Protein AF-A0A160P217-F1 (afdb_monomer_lite)

Radius of gyration: 16.19 Å; chains: 1; bounding box: 46×29×42 Å

pLDDT: mean 85.36, std 15.54, range [38.28, 98.38]

Secondary structure (DSSP, 8-state):
---PPP-HHHHHHHHHHHHHHHHHHHHHHHHHTTSS-TT-HHHHHHHHHHHHHHHHH-TT-HHHHHHHHHHHHHHHTGGGSB-TTS-B--GGGS-GGGS-HHHHHHHHHHHHHHHHHHTT-

Sequence (121 aa):
MPFEVPYGADRAARLGSVLEVVYLIFNEGYAATAGDDLLRPGLCEDALRLARRLAALMPGEGETHGLAALLEIQASRTAARTGPGGEPVLLADQDRRRWNRLLMRRGLAALERAVAAGGAS

InterPro domains:
  IPR046531 Domain of unknown function DUF6596 [PF20239] (14-114)

Structure (mmCIF, N/CA/C/O backbone):
data_AF-A0A160P217-F1
#
_entry.id   AF-A0A160P217-F1
#
loop_
_atom_site.group_PDB
_atom_site.id
_atom_site.type_symbol
_atom_site.label_atom_id
_atom_site.label_alt_id
_atom_site.label_comp_id
_atom_site.label_asym_id
_atom_site.label_entity_id
_atom_site.label_seq_id
_atom_site.pdbx_PDB_ins_code
_atom_site.Cartn_x
_atom_site.Cartn_y
_atom_site.Cartn_z
_atom_site.occupancy
_atom_site.B_iso_or_equiv
_atom_site.auth_seq_id
_atom_site.auth_comp_id
_atom_site.auth_asym_id
_atom_site.auth_atom_id
_atom_site.pdbx_PDB_model_num
ATOM 1 N N . MET A 1 1 ? 26.934 17.980 -3.663 1.00 48.03 1 MET A N 1
ATOM 2 C CA . MET A 1 1 ? 27.181 16.775 -4.485 1.00 48.03 1 MET A CA 1
ATOM 3 C C 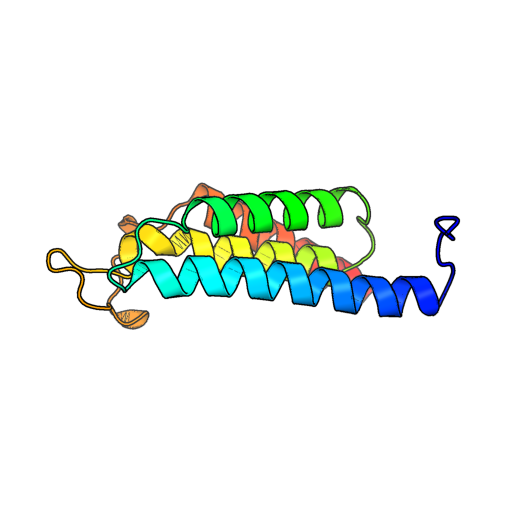. MET A 1 1 ? 26.240 16.816 -5.678 1.00 48.03 1 MET A C 1
ATOM 5 O O . MET A 1 1 ? 25.082 17.157 -5.453 1.00 48.03 1 MET A O 1
ATOM 9 N N . PRO A 1 2 ? 26.693 16.549 -6.913 1.00 61.94 2 PRO A N 1
ATOM 10 C CA . PRO A 1 2 ? 25.794 16.483 -8.061 1.00 61.94 2 PRO A CA 1
ATOM 11 C C . PRO A 1 2 ? 24.887 15.249 -7.955 1.00 61.94 2 PRO A C 1
ATOM 13 O O . PRO A 1 2 ? 25.325 14.180 -7.536 1.00 61.94 2 PRO A O 1
ATOM 16 N N . PHE A 1 3 ? 23.607 15.419 -8.288 1.00 53.69 3 PHE A N 1
ATOM 17 C CA . PHE A 1 3 ? 22.642 14.326 -8.366 1.00 53.69 3 PHE A CA 1
ATOM 18 C C . PHE A 1 3 ? 22.911 13.535 -9.648 1.00 53.69 3 PHE A C 1
ATOM 20 O O . PHE A 1 3 ? 22.632 14.017 -10.744 1.00 53.69 3 PHE A O 1
ATOM 27 N N . GLU A 1 4 ? 23.488 12.343 -9.518 1.00 61.78 4 GLU A N 1
ATOM 28 C CA . GLU A 1 4 ? 23.736 11.459 -10.654 1.00 61.78 4 GLU A CA 1
ATOM 29 C C . GLU A 1 4 ? 22.541 10.525 -10.867 1.00 61.78 4 GLU A C 1
ATOM 31 O O . GLU A 1 4 ? 22.149 9.759 -9.973 1.00 61.78 4 GLU A O 1
ATOM 36 N N . VAL A 1 5 ? 21.942 10.623 -12.058 1.00 62.50 5 VAL A N 1
ATOM 37 C CA . VAL A 1 5 ? 20.799 9.804 -12.465 1.00 62.50 5 VAL A CA 1
ATOM 38 C C . VAL A 1 5 ? 21.292 8.369 -12.687 1.00 62.50 5 VAL A C 1
ATOM 40 O O . VAL A 1 5 ? 22.136 8.153 -13.552 1.00 62.50 5 VAL A O 1
ATOM 43 N N . PRO A 1 6 ? 20.796 7.387 -11.920 1.00 60.22 6 PRO A N 1
ATOM 44 C CA . PRO A 1 6 ? 21.228 6.001 -12.045 1.00 60.22 6 PRO A CA 1
ATOM 45 C C . PRO A 1 6 ? 20.665 5.364 -13.322 1.00 60.22 6 PRO A C 1
ATOM 47 O O . PRO A 1 6 ? 19.494 5.564 -13.656 1.00 60.22 6 PRO A O 1
ATOM 50 N N . TYR A 1 7 ? 21.476 4.550 -13.997 1.00 56.53 7 TYR A N 1
ATOM 51 C CA . TYR A 1 7 ? 21.090 3.771 -15.180 1.00 56.53 7 TYR A CA 1
ATOM 52 C C . TYR A 1 7 ? 21.163 2.263 -14.884 1.00 56.53 7 TYR A C 1
ATOM 54 O O . TYR A 1 7 ? 21.860 1.836 -13.968 1.00 56.53 7 TYR A O 1
ATOM 62 N N . GLY A 1 8 ? 20.450 1.441 -15.662 1.00 63.47 8 GLY A N 1
ATOM 63 C CA . GLY A 1 8 ? 20.576 -0.025 -15.614 1.00 63.47 8 GLY A CA 1
ATOM 64 C C . GLY A 1 8 ? 20.346 -0.645 -14.226 1.00 63.47 8 GLY A C 1
ATOM 65 O O . GLY A 1 8 ? 19.357 -0.338 -13.560 1.00 63.47 8 GLY A O 1
ATOM 66 N N . ALA A 1 9 ? 21.256 -1.521 -13.789 1.00 61.31 9 ALA A N 1
ATOM 67 C CA . ALA A 1 9 ? 21.160 -2.246 -12.516 1.00 61.31 9 ALA A CA 1
ATOM 68 C C . ALA A 1 9 ? 21.144 -1.320 -11.284 1.00 61.31 9 ALA A C 1
ATOM 70 O O . ALA A 1 9 ? 20.424 -1.591 -10.324 1.00 61.31 9 ALA A O 1
ATOM 71 N N . ASP A 1 10 ? 21.839 -0.180 -11.339 1.00 62.28 10 ASP A N 1
ATOM 72 C CA . ASP A 1 10 ? 21.849 0.799 -10.245 1.00 62.28 10 ASP A CA 1
ATOM 73 C C . ASP A 1 10 ? 20.492 1.494 -10.088 1.00 62.28 10 ASP A C 1
ATOM 75 O O . ASP A 1 10 ? 20.102 1.878 -8.984 1.00 62.28 10 ASP A O 1
ATOM 79 N N . ARG A 1 11 ? 19.735 1.634 -11.187 1.00 66.06 11 ARG A N 1
ATOM 80 C CA . ARG A 1 11 ? 18.357 2.145 -11.160 1.00 66.06 11 ARG A CA 1
ATOM 81 C C . ARG A 1 11 ? 17.415 1.140 -10.503 1.00 66.06 11 ARG A C 1
ATOM 83 O O . ARG A 1 11 ? 16.589 1.559 -9.698 1.00 66.06 11 ARG A O 1
ATOM 90 N N . ALA A 1 12 ? 17.553 -0.150 -10.811 1.00 68.81 12 ALA A N 1
ATOM 91 C CA . ALA A 1 12 ? 16.750 -1.211 -10.199 1.00 68.81 12 ALA A CA 1
ATOM 92 C C . ALA A 1 12 ? 17.048 -1.350 -8.695 1.00 68.81 12 ALA A C 1
ATOM 94 O O . ALA A 1 12 ? 16.128 -1.338 -7.880 1.00 68.81 12 ALA A O 1
ATOM 95 N N . ALA A 1 13 ? 18.328 -1.359 -8.307 1.00 71.94 13 ALA A N 1
ATOM 96 C CA . ALA A 1 13 ? 18.732 -1.407 -6.902 1.00 71.94 13 ALA A CA 1
ATOM 97 C C . ALA A 1 13 ? 18.220 -0.189 -6.109 1.00 71.94 13 ALA A C 1
ATOM 99 O O . ALA A 1 13 ? 17.674 -0.336 -5.016 1.00 71.94 13 ALA A O 1
ATOM 100 N N . ARG A 1 14 ? 18.322 1.021 -6.679 1.00 83.31 14 ARG A N 1
ATOM 101 C CA . ARG A 1 14 ? 17.784 2.238 -6.048 1.00 83.31 14 ARG A CA 1
ATOM 102 C C . ARG A 1 14 ? 16.259 2.244 -5.987 1.00 83.31 14 ARG A C 1
ATOM 104 O O . ARG A 1 14 ? 15.714 2.769 -5.020 1.00 83.31 14 ARG A O 1
ATOM 111 N N . LEU A 1 15 ? 15.570 1.676 -6.981 1.00 87.31 15 LEU A N 1
ATOM 112 C CA . LEU A 1 15 ? 14.115 1.535 -6.944 1.00 87.31 15 LEU A CA 1
ATOM 113 C C . LEU A 1 15 ? 13.691 0.676 -5.750 1.00 87.31 15 LEU A C 1
ATOM 115 O O . LEU A 1 15 ? 12.838 1.117 -4.986 1.00 87.31 15 LEU A O 1
ATOM 119 N N . GLY A 1 16 ? 14.336 -0.475 -5.541 1.00 88.00 16 GLY A N 1
ATOM 120 C CA . GLY A 1 16 ? 14.078 -1.341 -4.388 1.00 88.00 16 GLY A CA 1
ATOM 121 C C . GLY A 1 16 ? 14.168 -0.586 -3.059 1.00 88.00 16 GLY A C 1
ATOM 122 O O . GLY A 1 16 ? 13.212 -0.584 -2.284 1.00 88.00 16 GLY A O 1
ATOM 123 N N . SER A 1 17 ? 15.257 0.160 -2.836 1.00 90.88 17 SER A N 1
ATOM 124 C CA . SER A 1 17 ? 15.419 0.976 -1.622 1.00 90.88 17 SER A CA 1
ATOM 125 C C . SER A 1 17 ? 14.356 2.072 -1.479 1.00 90.88 17 SER A C 1
ATOM 127 O O . SER A 1 17 ? 13.888 2.346 -0.377 1.00 90.88 17 SER A O 1
ATOM 129 N N . VAL A 1 18 ? 13.943 2.714 -2.577 1.00 93.44 18 VAL A N 1
ATOM 130 C CA . VAL A 1 18 ? 12.874 3.729 -2.548 1.00 93.44 18 VAL A CA 1
ATOM 131 C C . VAL A 1 18 ? 11.537 3.095 -2.163 1.00 93.44 18 VAL A C 1
ATOM 133 O O . VAL A 1 18 ? 10.820 3.644 -1.326 1.00 93.44 18 VAL A O 1
ATOM 136 N N . LEU A 1 19 ? 11.199 1.946 -2.754 1.00 94.56 19 LEU A N 1
ATOM 137 C CA . LEU A 1 19 ? 9.968 1.215 -2.452 1.00 94.56 19 LEU A CA 1
ATOM 138 C C . LEU A 1 19 ? 9.941 0.748 -0.992 1.00 94.56 19 LEU A C 1
ATOM 140 O O . LEU A 1 19 ? 8.911 0.881 -0.330 1.00 94.56 19 LEU A O 1
ATOM 144 N N . GLU A 1 20 ? 11.077 0.287 -0.470 1.00 94.62 20 GLU A N 1
ATOM 145 C CA . GLU A 1 20 ? 11.241 -0.078 0.937 1.00 94.62 20 GLU A CA 1
ATOM 146 C C . GLU A 1 20 ? 10.996 1.116 1.869 1.00 94.62 20 GLU A C 1
ATOM 148 O O . GLU A 1 20 ? 10.191 1.020 2.796 1.00 94.62 20 GLU A O 1
ATOM 153 N N . VAL A 1 21 ? 11.604 2.274 1.598 1.00 95.31 21 VAL A N 1
ATOM 154 C CA . VAL A 1 21 ? 11.387 3.487 2.405 1.00 95.31 21 VAL A CA 1
ATOM 155 C C . VAL A 1 21 ? 9.916 3.914 2.383 1.00 95.31 21 VAL A C 1
ATOM 157 O O . VAL A 1 21 ? 9.353 4.231 3.430 1.00 95.31 21 VAL A O 1
ATOM 160 N N . VAL A 1 22 ? 9.261 3.885 1.218 1.00 95.38 22 VAL A N 1
ATOM 161 C CA . VAL A 1 22 ? 7.828 4.210 1.103 1.00 95.38 22 VAL A CA 1
ATOM 162 C C . VAL A 1 22 ? 6.975 3.232 1.919 1.00 95.38 22 VAL A C 1
ATOM 164 O O . VAL A 1 22 ? 6.047 3.656 2.611 1.00 95.38 22 VAL A O 1
ATOM 167 N N . TYR A 1 23 ? 7.297 1.939 1.878 1.00 95.19 23 TYR A N 1
ATOM 168 C CA . TYR A 1 23 ? 6.623 0.920 2.677 1.00 95.19 23 TYR A CA 1
ATOM 169 C C . TYR A 1 23 ? 6.795 1.151 4.185 1.00 95.19 23 TYR A C 1
ATOM 171 O O . TYR A 1 23 ? 5.816 1.087 4.928 1.00 95.19 23 TYR A O 1
ATOM 179 N N . LEU A 1 24 ? 8.007 1.478 4.640 1.00 94.25 24 LEU A N 1
AT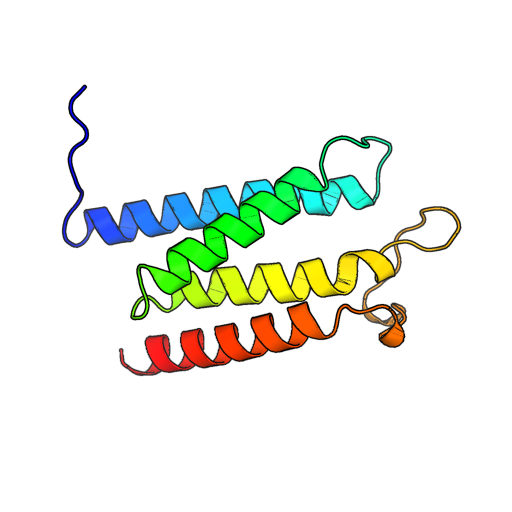OM 180 C CA . LEU A 1 24 ? 8.285 1.759 6.049 1.00 94.25 24 LEU A CA 1
ATOM 181 C C . LEU A 1 24 ? 7.528 2.997 6.547 1.00 94.25 24 LEU A C 1
ATOM 183 O O . LEU A 1 24 ? 6.902 2.936 7.603 1.00 94.25 24 LEU A O 1
ATOM 187 N N . ILE A 1 25 ? 7.507 4.086 5.767 1.00 92.19 25 ILE A N 1
ATOM 188 C CA . ILE A 1 25 ? 6.730 5.297 6.092 1.00 92.19 25 ILE A CA 1
ATOM 189 C C . ILE A 1 25 ? 5.243 4.960 6.240 1.00 92.19 25 ILE A C 1
ATOM 191 O O . ILE A 1 25 ? 4.594 5.410 7.189 1.00 92.19 25 ILE A O 1
ATOM 195 N N . PHE A 1 26 ? 4.702 4.153 5.322 1.00 93.44 26 PHE A N 1
ATOM 196 C CA . PHE A 1 26 ? 3.316 3.711 5.415 1.00 93.44 26 PHE A CA 1
ATOM 197 C C . PHE A 1 26 ? 3.077 2.897 6.684 1.00 93.44 26 PHE A C 1
ATOM 199 O O . PHE A 1 26 ? 2.162 3.212 7.437 1.00 93.44 26 PHE A O 1
ATOM 206 N N . ASN A 1 27 ? 3.888 1.866 6.929 1.00 89.62 27 ASN A N 1
ATOM 207 C CA . ASN A 1 27 ? 3.718 0.969 8.068 1.00 89.62 27 ASN A CA 1
ATOM 208 C C . ASN A 1 27 ? 3.800 1.694 9.403 1.00 89.62 27 ASN A C 1
ATOM 210 O O . ASN A 1 27 ? 3.025 1.388 10.300 1.00 89.62 27 ASN A O 1
ATOM 214 N N . GLU A 1 28 ? 4.694 2.668 9.518 1.00 88.75 28 GLU A N 1
ATOM 215 C CA . GLU A 1 28 ? 4.833 3.485 10.714 1.00 88.75 28 GLU A CA 1
ATOM 216 C C . GLU A 1 28 ? 3.551 4.286 10.990 1.00 88.75 28 GLU A C 1
ATOM 218 O O . GLU A 1 28 ? 3.014 4.266 12.100 1.00 88.75 28 GLU A O 1
ATOM 223 N N . GLY A 1 29 ? 2.988 4.935 9.965 1.00 85.56 29 GLY A N 1
ATOM 224 C CA . GLY A 1 29 ? 1.699 5.614 10.110 1.00 85.56 29 GLY A CA 1
ATOM 225 C C . GLY A 1 29 ? 0.533 4.651 10.333 1.00 85.56 29 GLY A C 1
ATOM 226 O O . GLY A 1 29 ? -0.389 4.941 11.092 1.00 85.56 29 GLY A O 1
ATOM 227 N N . TYR A 1 30 ? 0.584 3.478 9.708 1.00 81.56 30 TYR A N 1
ATOM 228 C CA . TYR A 1 30 ? -0.465 2.473 9.774 1.00 81.56 30 TYR A CA 1
ATOM 229 C C . TYR A 1 30 ? -0.460 1.739 11.121 1.00 81.56 30 TYR A C 1
ATOM 231 O O . TYR A 1 30 ? -1.525 1.375 11.615 1.00 81.56 30 TYR A O 1
ATOM 239 N N . ALA A 1 31 ? 0.691 1.538 11.760 1.00 78.25 31 ALA A N 1
ATOM 240 C CA . ALA A 1 31 ? 0.800 0.979 13.107 1.00 78.25 31 ALA A CA 1
ATOM 241 C C . ALA A 1 31 ? 0.304 1.971 14.171 1.00 78.25 31 ALA A C 1
ATOM 243 O O . ALA A 1 31 ? -0.430 1.574 15.075 1.00 78.25 31 ALA A O 1
ATOM 244 N N . ALA A 1 32 ? 0.607 3.264 14.004 1.00 67.31 32 ALA A N 1
ATOM 245 C CA . ALA A 1 32 ? 0.188 4.324 14.922 1.00 67.31 32 ALA A CA 1
ATOM 246 C C . ALA A 1 32 ? -1.340 4.503 15.023 1.00 67.31 32 ALA A C 1
ATOM 248 O O . ALA A 1 32 ? -1.828 5.014 16.023 1.00 67.31 32 ALA A O 1
ATOM 249 N N . THR A 1 33 ? -2.125 4.004 14.057 1.00 60.38 33 THR A N 1
ATOM 250 C CA . THR A 1 33 ? -3.604 4.001 14.147 1.00 60.38 33 THR A CA 1
ATOM 251 C C . THR A 1 33 ? -4.191 3.132 15.276 1.00 60.38 33 THR A C 1
ATOM 253 O O . THR A 1 33 ? -5.409 3.104 15.432 1.00 60.38 33 THR A O 1
ATOM 256 N N . ALA A 1 34 ? -3.357 2.443 16.066 1.00 56.50 34 ALA A N 1
ATOM 257 C CA . ALA A 1 34 ? -3.752 1.641 17.229 1.00 56.50 34 ALA A CA 1
ATOM 258 C C . ALA A 1 34 ? -3.160 2.132 18.575 1.00 56.50 34 ALA A C 1
ATOM 260 O O . ALA A 1 34 ? -3.285 1.422 19.570 1.00 56.50 34 ALA A O 1
ATOM 261 N N . GLY A 1 35 ? -2.497 3.298 18.620 1.00 54.09 35 GLY A N 1
ATOM 262 C CA . GLY A 1 35 ? -1.849 3.839 19.827 1.00 54.09 35 GLY A CA 1
ATOM 263 C C . GLY A 1 35 ? -2.046 5.350 20.014 1.00 54.09 35 GLY A C 1
ATOM 264 O O . GLY A 1 35 ? -2.586 6.020 19.140 1.00 54.09 35 GLY A O 1
ATOM 265 N N . ASP A 1 36 ? -1.586 5.873 21.156 1.00 48.84 36 ASP A N 1
ATOM 266 C CA . ASP A 1 36 ? -1.800 7.244 21.677 1.00 48.84 36 ASP A CA 1
ATOM 267 C C . ASP A 1 36 ? -1.167 8.394 20.855 1.00 48.84 36 ASP A C 1
ATOM 269 O O . ASP A 1 36 ? -1.112 9.537 21.309 1.00 48.84 36 ASP A O 1
ATOM 273 N N . ASP A 1 37 ? -0.682 8.132 19.638 1.00 52.38 37 ASP A N 1
ATOM 274 C CA . ASP A 1 37 ? 0.094 9.096 18.857 1.00 52.38 37 ASP A CA 1
ATOM 275 C C . ASP A 1 37 ? -0.695 9.581 17.624 1.00 52.38 37 ASP A C 1
ATOM 277 O O . ASP A 1 37 ? -0.688 8.975 16.549 1.00 52.38 37 ASP A O 1
ATOM 281 N N . LEU A 1 38 ? -1.397 10.711 17.788 1.00 48.31 38 LEU A N 1
ATOM 282 C CA . LEU A 1 38 ? -2.253 11.363 16.779 1.00 48.31 38 LEU A CA 1
ATOM 283 C C . LEU A 1 38 ? -1.515 11.827 15.501 1.00 48.31 38 LEU A C 1
ATOM 285 O O . LEU A 1 38 ? -2.151 12.300 14.558 1.00 48.31 38 LEU A O 1
ATOM 289 N N . LEU A 1 39 ? -0.185 11.724 15.441 1.00 47.25 39 LEU A N 1
ATOM 290 C CA . LEU A 1 39 ? 0.638 12.427 14.452 1.00 47.25 39 LEU A CA 1
ATOM 291 C C . LEU A 1 39 ? 0.705 11.815 13.044 1.00 47.25 39 LEU A C 1
ATOM 293 O O . LEU A 1 39 ? 1.269 12.448 12.154 1.00 47.25 39 LEU A O 1
ATOM 297 N N . ARG A 1 40 ? 0.191 10.607 12.782 1.00 63.72 40 ARG A N 1
ATOM 298 C CA . ARG A 1 40 ? 0.652 9.849 11.595 1.00 63.72 40 ARG A CA 1
ATOM 299 C C . ARG A 1 40 ? -0.340 9.427 10.494 1.00 63.72 40 ARG A C 1
ATOM 301 O O . ARG A 1 40 ? 0.130 8.778 9.555 1.00 63.72 40 ARG A O 1
ATOM 308 N N . PRO A 1 41 ? -1.633 9.827 10.459 1.00 68.25 41 PRO A N 1
ATOM 309 C CA . PRO A 1 41 ? -2.467 9.613 9.267 1.00 68.25 41 PRO A CA 1
ATOM 310 C C . PRO A 1 41 ? -1.854 10.216 7.991 1.00 68.25 41 PRO A C 1
ATOM 312 O O . PRO A 1 41 ? -1.895 9.593 6.930 1.00 68.25 41 PRO A O 1
ATOM 315 N N . GLY A 1 42 ? -1.201 11.380 8.115 1.00 79.00 42 GLY A N 1
ATOM 316 C CA . GLY A 1 42 ? -0.525 12.052 7.000 1.00 79.00 42 GLY A CA 1
ATOM 317 C C . GLY A 1 42 ? 0.586 11.213 6.357 1.00 79.00 42 GLY A C 1
ATOM 318 O O . GLY A 1 42 ? 0.727 11.230 5.139 1.00 79.00 42 GLY A O 1
ATOM 319 N N . LEU A 1 43 ? 1.306 10.393 7.136 1.00 85.50 43 LEU A N 1
ATOM 320 C CA . LEU A 1 43 ? 2.353 9.511 6.601 1.00 85.50 43 LEU A CA 1
ATOM 321 C C . LEU A 1 43 ? 1.776 8.410 5.706 1.00 85.50 43 LEU A C 1
ATOM 323 O O . LEU A 1 43 ? 2.337 8.117 4.651 1.00 85.50 43 LEU A O 1
ATOM 327 N N . CYS A 1 44 ? 0.634 7.828 6.089 1.00 89.56 44 CYS A N 1
ATOM 328 C CA . CYS A 1 44 ? -0.056 6.848 5.248 1.00 89.56 44 CYS A CA 1
ATOM 329 C C . CYS A 1 44 ? -0.494 7.472 3.920 1.00 89.56 44 CYS A C 1
ATOM 331 O O . CYS A 1 44 ? -0.322 6.871 2.857 1.00 89.56 44 CYS A O 1
ATOM 333 N N . GLU A 1 45 ? -1.063 8.678 3.976 1.00 90.38 45 GLU A N 1
ATOM 334 C CA . GLU A 1 45 ? -1.519 9.404 2.791 1.00 90.38 45 GLU A CA 1
ATOM 335 C C . GLU A 1 45 ? -0.358 9.784 1.868 1.00 90.38 45 GLU A C 1
ATOM 337 O O . GLU A 1 45 ? -0.458 9.618 0.648 1.00 90.38 45 GLU A O 1
ATOM 342 N N . ASP A 1 46 ? 0.762 10.235 2.431 1.00 92.50 46 ASP A N 1
ATOM 343 C CA . ASP A 1 46 ? 1.958 10.586 1.671 1.00 92.50 46 ASP A CA 1
ATOM 344 C C . ASP A 1 46 ? 2.618 9.368 1.035 1.00 92.50 46 ASP A C 1
ATOM 346 O O . ASP A 1 46 ? 2.928 9.403 -0.158 1.00 92.50 46 ASP A O 1
ATOM 350 N N . ALA A 1 47 ? 2.743 8.258 1.763 1.00 95.25 47 ALA A N 1
ATOM 351 C CA . ALA A 1 47 ? 3.260 7.016 1.202 1.00 95.25 47 ALA A CA 1
ATOM 352 C C . ALA A 1 47 ? 2.367 6.485 0.066 1.00 95.25 47 ALA A C 1
ATOM 354 O O . ALA A 1 47 ? 2.871 6.116 -0.996 1.00 95.25 47 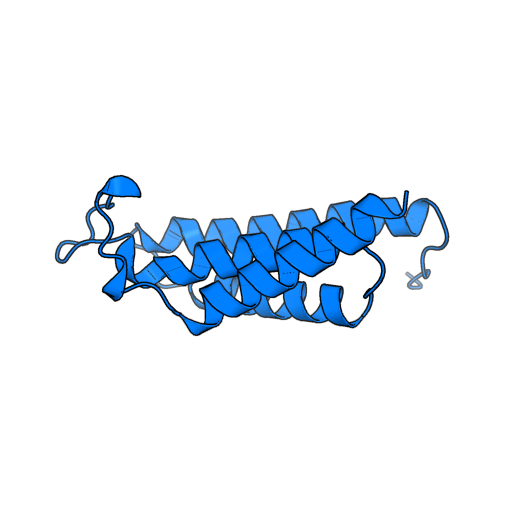ALA A O 1
ATOM 355 N N . LEU A 1 48 ? 1.037 6.535 0.221 1.00 95.50 48 LEU A N 1
ATOM 356 C CA . LEU A 1 48 ? 0.092 6.198 -0.852 1.00 95.50 48 LEU A CA 1
ATOM 357 C C . LEU A 1 48 ? 0.267 7.103 -2.075 1.00 95.50 48 LEU A C 1
ATOM 359 O O . LEU A 1 48 ? 0.243 6.637 -3.218 1.00 95.50 48 LEU A O 1
ATOM 363 N N . ARG A 1 49 ? 0.436 8.409 -1.854 1.00 95.94 49 ARG A N 1
ATOM 364 C CA . ARG A 1 49 ? 0.656 9.392 -2.921 1.00 95.94 49 ARG A CA 1
ATOM 365 C C . ARG A 1 49 ? 1.953 9.100 -3.675 1.00 95.94 49 ARG A C 1
ATOM 367 O O . ARG A 1 49 ? 1.951 9.148 -4.906 1.00 95.94 49 ARG A O 1
ATOM 374 N N . LEU A 1 50 ? 3.030 8.785 -2.958 1.00 96.81 50 LEU A N 1
ATOM 375 C CA . LEU A 1 50 ? 4.328 8.434 -3.533 1.00 96.81 50 LEU A CA 1
ATOM 376 C C . LEU A 1 50 ? 4.253 7.125 -4.323 1.00 96.81 50 LEU A C 1
ATOM 378 O O . LEU A 1 50 ? 4.637 7.117 -5.490 1.00 96.81 50 LEU A O 1
ATOM 382 N N . ALA A 1 51 ? 3.674 6.064 -3.755 1.00 97.19 51 ALA A N 1
ATOM 383 C CA . ALA A 1 51 ? 3.514 4.781 -4.440 1.00 97.19 51 ALA A CA 1
ATOM 384 C C . ALA A 1 51 ? 2.721 4.921 -5.752 1.00 97.19 51 ALA A C 1
ATOM 386 O O . ALA A 1 51 ? 3.145 4.423 -6.794 1.00 97.19 51 ALA A O 1
ATOM 387 N N . ARG A 1 52 ? 1.614 5.681 -5.746 1.00 97.31 52 ARG A N 1
ATOM 388 C CA . ARG A 1 52 ? 0.836 5.972 -6.967 1.00 97.31 52 ARG A CA 1
ATOM 389 C C . ARG A 1 52 ? 1.644 6.736 -8.014 1.00 97.31 52 ARG A C 1
ATOM 391 O O . ARG A 1 52 ? 1.512 6.454 -9.202 1.00 97.31 52 ARG A O 1
ATOM 398 N N . ARG A 1 53 ? 2.453 7.715 -7.595 1.00 97.31 53 ARG A N 1
ATOM 399 C CA . ARG A 1 53 ? 3.311 8.480 -8.513 1.00 97.31 53 ARG A CA 1
ATOM 400 C C . ARG A 1 53 ? 4.387 7.597 -9.132 1.00 97.31 53 ARG A C 1
ATOM 402 O O . ARG A 1 53 ? 4.584 7.681 -10.337 1.00 97.31 53 ARG A O 1
ATOM 409 N N . LEU A 1 54 ? 5.032 6.737 -8.344 1.00 95.50 54 LEU A N 1
ATOM 410 C CA . LEU A 1 54 ? 6.019 5.781 -8.850 1.00 95.50 54 LEU A CA 1
ATOM 411 C C . LEU A 1 54 ? 5.393 4.839 -9.885 1.00 95.50 54 LEU A C 1
ATOM 413 O O . LEU A 1 54 ? 5.909 4.738 -10.993 1.00 95.50 54 LEU A O 1
ATOM 417 N N . ALA A 1 55 ? 4.227 4.262 -9.581 1.00 95.88 55 ALA A N 1
ATOM 418 C CA . ALA A 1 55 ? 3.493 3.398 -10.509 1.00 95.88 55 ALA A CA 1
ATOM 419 C C . ALA A 1 55 ? 3.081 4.107 -11.815 1.00 95.88 55 ALA A C 1
ATOM 421 O O . ALA A 1 55 ? 3.050 3.491 -12.880 1.00 95.88 55 ALA A O 1
ATOM 422 N N . ALA A 1 56 ? 2.775 5.407 -11.756 1.00 95.50 56 ALA A N 1
ATOM 423 C CA . ALA A 1 56 ? 2.458 6.203 -12.941 1.00 95.50 56 ALA A CA 1
ATOM 424 C C . ALA A 1 56 ? 3.703 6.563 -13.773 1.00 95.50 56 ALA A C 1
ATOM 426 O O . ALA A 1 56 ? 3.635 6.581 -14.999 1.00 95.50 56 ALA A O 1
ATOM 427 N N . LEU A 1 57 ? 4.832 6.852 -13.118 1.00 94.19 57 LEU A N 1
ATOM 428 C CA . LEU A 1 57 ? 6.098 7.201 -13.775 1.00 94.19 57 LEU A CA 1
ATOM 429 C C . LEU A 1 57 ? 6.816 5.982 -14.365 1.00 94.19 57 LEU A C 1
ATOM 431 O O . LEU A 1 57 ? 7.624 6.129 -15.279 1.00 94.19 57 LEU A O 1
ATOM 435 N N . MET A 1 58 ? 6.544 4.789 -13.836 1.00 91.81 58 MET A N 1
ATOM 436 C CA . MET A 1 58 ? 7.240 3.553 -14.186 1.00 91.81 58 MET A CA 1
ATOM 437 C C . MET A 1 58 ? 6.237 2.444 -14.544 1.00 91.81 58 MET A C 1
ATOM 439 O O . MET A 1 58 ? 6.195 1.407 -13.885 1.00 91.81 58 MET A O 1
ATOM 443 N N . PRO A 1 59 ? 5.413 2.626 -15.594 1.00 91.56 59 PRO A N 1
ATOM 444 C CA . PRO A 1 59 ? 4.283 1.741 -15.872 1.00 91.56 59 PRO A CA 1
ATOM 445 C C . PRO A 1 59 ? 4.681 0.289 -16.177 1.00 91.56 59 PRO A C 1
ATOM 447 O O . PRO A 1 59 ? 3.852 -0.594 -15.979 1.00 91.56 59 PRO A O 1
ATOM 450 N N . GLY A 1 60 ? 5.917 0.045 -16.629 1.00 90.62 60 GLY A N 1
ATOM 451 C CA . GLY A 1 60 ? 6.454 -1.297 -16.886 1.00 90.62 60 GLY A CA 1
ATOM 452 C C . GLY A 1 60 ? 7.087 -1.987 -15.672 1.00 90.62 60 GLY A C 1
ATOM 453 O O . GLY A 1 60 ? 7.399 -3.167 -15.758 1.00 90.62 60 GLY A O 1
ATOM 454 N N . GLU A 1 61 ? 7.271 -1.292 -14.546 1.00 91.56 61 GLU A N 1
ATOM 455 C CA . GLU A 1 61 ? 7.911 -1.867 -13.356 1.00 91.56 61 GLU A CA 1
ATOM 456 C C . GLU A 1 61 ? 6.851 -2.479 -12.433 1.00 91.56 61 GLU A C 1
ATOM 458 O O . GLU A 1 61 ? 6.161 -1.767 -11.692 1.00 91.56 61 GLU A O 1
ATOM 463 N N . GLY A 1 62 ? 6.720 -3.808 -12.455 1.00 93.75 62 GLY A N 1
ATOM 464 C CA . GLY A 1 62 ? 5.701 -4.533 -11.687 1.00 93.75 62 GLY A CA 1
ATOM 465 C C . GLY A 1 62 ? 5.743 -4.259 -10.180 1.00 93.75 62 GLY A C 1
ATOM 466 O O . GLY A 1 62 ? 4.692 -4.122 -9.553 1.00 93.75 62 GLY A O 1
ATOM 467 N N . GLU A 1 63 ? 6.935 -4.080 -9.607 1.00 93.50 63 GLU A N 1
ATOM 468 C CA . GLU A 1 63 ? 7.125 -3.803 -8.176 1.00 93.50 63 GLU A CA 1
ATOM 469 C C . GLU A 1 63 ? 6.461 -2.493 -7.725 1.00 93.50 63 GLU A C 1
ATOM 471 O O . GLU A 1 63 ? 5.910 -2.420 -6.626 1.00 93.50 63 GLU A O 1
ATOM 476 N N . THR A 1 64 ? 6.434 -1.469 -8.586 1.00 96.31 64 THR A N 1
ATOM 477 C CA . THR A 1 64 ? 5.792 -0.183 -8.261 1.00 96.31 64 THR A CA 1
ATOM 478 C C . THR A 1 64 ? 4.274 -0.324 -8.149 1.00 96.31 64 THR A C 1
ATOM 480 O O . THR A 1 64 ? 3.657 0.212 -7.223 1.00 96.31 64 THR A O 1
ATOM 483 N N . HIS A 1 65 ? 3.669 -1.107 -9.048 1.00 97.56 65 HIS A N 1
ATOM 484 C CA . HIS A 1 65 ? 2.249 -1.447 -8.988 1.00 97.56 65 HIS A CA 1
ATOM 485 C C . HIS A 1 65 ? 1.950 -2.377 -7.812 1.00 97.56 65 HIS A C 1
ATOM 487 O O . HIS A 1 65 ? 0.923 -2.204 -7.158 1.00 97.56 65 HIS A O 1
ATOM 493 N N . GLY A 1 66 ? 2.852 -3.314 -7.506 1.00 97.06 66 GLY A N 1
ATOM 494 C CA . GLY A 1 66 ? 2.743 -4.218 -6.363 1.00 97.06 66 GLY A CA 1
ATOM 495 C C . GLY A 1 66 ? 2.720 -3.469 -5.031 1.00 97.06 66 GLY A C 1
ATOM 496 O O . GLY A 1 66 ? 1.824 -3.694 -4.213 1.00 97.06 66 GLY A O 1
ATOM 497 N N . LEU A 1 67 ? 3.631 -2.507 -4.839 1.00 97.81 67 LEU A N 1
ATOM 498 C CA . LEU A 1 67 ? 3.626 -1.657 -3.650 1.00 97.81 67 LEU A CA 1
ATOM 499 C C . LEU A 1 67 ? 2.345 -0.820 -3.574 1.00 97.81 67 LEU A C 1
ATOM 501 O O . LEU A 1 67 ? 1.681 -0.812 -2.539 1.00 97.81 67 LEU A O 1
ATOM 505 N N . ALA A 1 68 ? 1.951 -0.152 -4.665 1.00 98.12 68 ALA A N 1
ATOM 506 C CA . ALA A 1 68 ? 0.711 0.624 -4.688 1.00 98.12 68 ALA A CA 1
ATOM 507 C C . ALA A 1 68 ? -0.508 -0.245 -4.331 1.00 98.12 68 ALA A C 1
ATOM 509 O O . ALA A 1 68 ? -1.336 0.168 -3.521 1.00 98.12 68 ALA A O 1
ATOM 510 N N . ALA A 1 69 ? -0.593 -1.465 -4.869 1.00 98.38 69 ALA A N 1
ATOM 511 C CA . ALA A 1 69 ? -1.654 -2.415 -4.557 1.00 98.38 69 ALA A CA 1
ATOM 512 C C . ALA A 1 69 ? -1.708 -2.755 -3.064 1.00 98.38 69 ALA A C 1
ATOM 514 O O . ALA A 1 69 ? -2.771 -2.662 -2.443 1.00 98.38 69 ALA A O 1
ATOM 515 N N . LEU A 1 70 ? -0.556 -3.102 -2.484 1.00 97.81 70 LEU A N 1
ATOM 516 C CA . LEU A 1 70 ? -0.426 -3.442 -1.073 1.00 97.81 70 LEU A CA 1
ATOM 517 C C . LEU A 1 70 ? -0.918 -2.301 -0.176 1.00 97.81 70 LEU A C 1
ATOM 519 O O . LEU A 1 70 ? -1.770 -2.525 0.688 1.00 97.81 70 LEU A O 1
ATOM 523 N N . LEU A 1 71 ? -0.420 -1.082 -0.397 1.00 97.44 71 LEU A N 1
ATOM 524 C CA . LEU A 1 71 ? -0.754 0.067 0.445 1.00 97.44 71 LEU A CA 1
ATOM 525 C C . LEU A 1 71 ? -2.239 0.440 0.337 1.00 97.44 71 LEU A C 1
ATOM 527 O O . LEU A 1 71 ? -2.883 0.709 1.349 1.00 97.44 71 LEU A O 1
ATOM 531 N N . GLU A 1 72 ? -2.815 0.409 -0.868 1.00 98.06 72 GLU A N 1
ATOM 532 C CA . GLU A 1 72 ? -4.237 0.702 -1.101 1.00 98.06 72 GLU A CA 1
ATOM 533 C C . GLU A 1 72 ? -5.148 -0.298 -0.378 1.00 98.06 72 GLU A C 1
ATOM 535 O O . GLU A 1 72 ? -6.106 0.091 0.294 1.00 98.06 72 GLU A O 1
ATOM 540 N N . ILE A 1 73 ? -4.833 -1.595 -0.466 1.00 96.81 73 ILE A N 1
ATOM 541 C CA . ILE A 1 73 ? -5.603 -2.653 0.198 1.00 96.81 73 ILE A CA 1
ATOM 542 C C . ILE A 1 73 ? -5.489 -2.518 1.717 1.00 96.81 73 ILE A C 1
ATOM 544 O O . ILE A 1 73 ? -6.497 -2.622 2.422 1.00 96.81 73 ILE A O 1
ATOM 548 N N . GLN A 1 74 ? -4.297 -2.234 2.244 1.00 94.69 74 GLN A N 1
ATOM 549 C CA . GLN A 1 74 ? -4.122 -2.002 3.674 1.00 94.69 74 GLN A CA 1
ATOM 550 C C . GLN A 1 74 ? -4.910 -0.772 4.146 1.00 94.69 74 GLN A C 1
ATOM 552 O O . GLN A 1 74 ? -5.737 -0.890 5.057 1.00 94.69 74 GLN A O 1
ATOM 557 N N . ALA A 1 75 ? -4.734 0.374 3.489 1.00 94.62 75 ALA A N 1
ATOM 558 C CA . ALA A 1 75 ? -5.416 1.620 3.830 1.00 94.62 75 ALA A CA 1
ATOM 559 C C . ALA A 1 75 ? -6.940 1.526 3.691 1.00 94.62 75 ALA A C 1
ATOM 561 O O . ALA A 1 75 ? -7.677 2.169 4.438 1.00 94.62 75 ALA A O 1
ATOM 562 N N . SER A 1 76 ? -7.440 0.672 2.791 1.00 96.06 76 SER A N 1
ATOM 563 C CA . SER A 1 76 ? -8.879 0.438 2.654 1.00 96.06 76 SER A CA 1
ATOM 564 C C . SER A 1 76 ? -9.539 -0.043 3.946 1.00 96.06 76 SER A C 1
ATOM 566 O O . SER A 1 76 ? -10.726 0.200 4.155 1.00 96.06 76 SER A O 1
ATOM 568 N N . ARG A 1 77 ? -8.770 -0.688 4.827 1.00 93.69 77 ARG A N 1
ATOM 569 C CA . ARG A 1 77 ? -9.257 -1.298 6.063 1.00 93.69 77 ARG A CA 1
ATOM 570 C C . ARG A 1 77 ? -9.047 -0.429 7.293 1.00 93.69 77 ARG A C 1
ATOM 572 O O . ARG A 1 77 ? -9.510 -0.827 8.352 1.00 93.69 77 ARG A O 1
ATOM 579 N N . THR A 1 78 ? -8.381 0.725 7.194 1.00 90.69 78 THR A N 1
ATOM 580 C CA . THR A 1 78 ? -8.002 1.542 8.365 1.00 90.69 78 THR A CA 1
ATOM 581 C C . THR A 1 78 ? -9.184 1.800 9.296 1.00 90.69 78 THR A C 1
ATOM 583 O O . THR A 1 78 ? -9.090 1.551 10.492 1.00 90.69 78 THR A O 1
ATOM 586 N N . ALA A 1 79 ? -10.337 2.177 8.738 1.00 89.62 79 ALA A N 1
ATOM 587 C CA . ALA A 1 79 ? -11.542 2.443 9.517 1.00 89.62 79 ALA A CA 1
ATOM 588 C C . ALA A 1 79 ? -12.148 1.200 10.189 1.00 89.62 79 ALA A C 1
ATOM 590 O O . ALA A 1 79 ? -13.008 1.360 11.037 1.00 89.6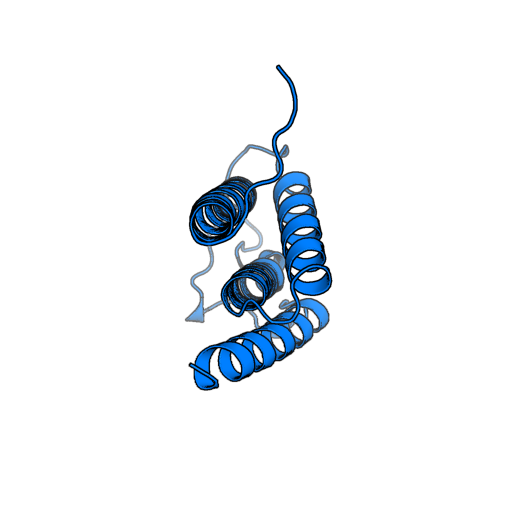2 79 ALA A O 1
ATOM 591 N N . ALA A 1 80 ? -11.764 -0.020 9.813 1.00 92.19 80 ALA A N 1
ATOM 592 C CA . ALA A 1 80 ? -12.288 -1.263 10.376 1.00 92.19 80 ALA A CA 1
ATOM 593 C C . ALA A 1 80 ? -11.315 -1.947 11.353 1.00 92.19 80 ALA A C 1
ATOM 595 O O . ALA A 1 80 ? -11.655 -2.994 11.893 1.00 92.19 80 ALA A O 1
ATOM 596 N N . ARG A 1 81 ? -10.111 -1.392 11.561 1.00 89.69 81 ARG A N 1
ATOM 597 C CA . ARG A 1 81 ? -9.056 -1.999 12.393 1.00 89.69 81 ARG A CA 1
ATOM 598 C C . ARG A 1 81 ? -9.206 -1.757 13.882 1.00 89.69 81 ARG A C 1
ATOM 600 O O . ARG A 1 81 ? -8.618 -2.510 14.651 1.00 89.69 81 ARG A O 1
ATOM 607 N N . THR A 1 82 ? -9.957 -0.733 14.261 1.00 88.50 82 THR A N 1
ATOM 608 C CA . THR A 1 82 ? -10.229 -0.390 15.652 1.00 88.50 82 THR A CA 1
ATOM 609 C C . THR A 1 82 ? -11.728 -0.415 15.914 1.00 88.50 82 THR A C 1
ATOM 611 O O . THR A 1 82 ? -12.552 0.010 15.084 1.00 88.50 82 THR A O 1
ATOM 614 N N . GLY A 1 83 ? -12.091 -0.987 17.055 1.00 85.12 83 GLY A N 1
ATOM 615 C CA . GLY A 1 83 ? -13.455 -0.952 17.550 1.00 85.12 83 GLY A CA 1
ATOM 616 C C . GLY A 1 83 ? -13.763 0.351 18.295 1.00 85.12 83 GLY A C 1
ATOM 617 O O . GLY A 1 83 ? -12.931 1.263 18.333 1.00 85.12 83 GLY A O 1
ATOM 618 N N . PRO A 1 84 ? -14.984 0.495 18.837 1.00 84.19 84 PRO A N 1
ATOM 619 C CA . PRO A 1 84 ? -15.442 1.735 19.464 1.00 84.19 84 PRO A CA 1
ATOM 620 C C . PRO A 1 84 ? -14.593 2.200 20.655 1.00 84.19 84 PRO A C 1
ATOM 622 O O . PRO A 1 84 ? -14.590 3.392 20.950 1.00 84.19 84 PRO A O 1
ATOM 625 N N . GLY A 1 85 ? -13.890 1.285 21.329 1.00 81.06 85 GLY A N 1
ATOM 626 C CA . GLY A 1 85 ? -12.994 1.573 22.449 1.00 81.06 85 GLY A CA 1
ATOM 627 C C . GLY A 1 85 ? -11.518 1.696 22.057 1.00 81.06 85 GLY A C 1
ATOM 628 O O . GLY A 1 85 ? -10.672 1.780 22.942 1.00 81.06 85 GLY A O 1
ATOM 629 N N . GLY A 1 86 ? -11.193 1.700 20.758 1.00 81.50 86 GLY A N 1
ATOM 630 C CA . GLY A 1 86 ? -9.813 1.742 20.262 1.00 81.50 86 GLY A CA 1
ATOM 631 C C . GLY A 1 86 ? -9.110 0.380 20.240 1.00 81.50 86 GLY A C 1
ATOM 632 O O . GLY A 1 86 ? -7.947 0.296 19.854 1.00 81.50 86 GLY A O 1
ATOM 633 N N . GLU A 1 87 ? -9.804 -0.698 20.603 1.00 85.88 87 GLU A N 1
ATOM 634 C CA . GLU A 1 87 ? -9.258 -2.048 20.616 1.00 85.88 87 GLU A CA 1
ATOM 635 C C . GLU A 1 87 ? -8.956 -2.561 19.196 1.00 85.88 87 GLU A C 1
ATOM 637 O O . GLU A 1 87 ? -9.756 -2.341 18.277 1.00 85.88 87 GLU A O 1
ATOM 642 N N . PRO A 1 88 ? -7.831 -3.271 18.984 1.00 87.44 88 PRO A N 1
ATOM 643 C CA . PRO A 1 88 ? -7.536 -3.895 17.700 1.00 87.44 88 PRO A CA 1
ATOM 644 C C . PRO A 1 88 ? -8.576 -4.957 17.318 1.00 87.44 88 PRO A C 1
ATOM 646 O O . PRO A 1 88 ? -8.902 -5.838 18.109 1.00 87.44 88 PRO A O 1
ATOM 649 N N . VAL A 1 89 ? -9.035 -4.925 16.065 1.00 90.69 89 VAL A N 1
ATOM 650 C CA . VAL A 1 89 ? -9.971 -5.904 15.489 1.00 90.69 89 VAL A CA 1
ATOM 651 C C . VAL A 1 89 ? -9.237 -6.814 14.504 1.00 90.69 89 VAL A C 1
ATOM 653 O O . VAL A 1 89 ? -8.640 -6.349 13.520 1.00 90.69 89 VAL A O 1
ATOM 656 N N . LEU A 1 90 ? -9.302 -8.128 14.746 1.00 91.31 90 LEU A N 1
ATOM 657 C CA . LEU A 1 90 ? -8.720 -9.146 13.869 1.00 91.31 90 LEU A CA 1
ATOM 658 C C . LEU A 1 90 ? -9.340 -9.084 12.476 1.00 91.31 90 LEU A C 1
ATOM 660 O O . LEU A 1 90 ? -10.528 -8.828 12.323 1.00 91.31 90 LEU A O 1
ATOM 664 N N . LEU A 1 91 ? -8.547 -9.382 11.443 1.00 90.06 91 LEU A N 1
ATOM 665 C CA . LEU A 1 91 ? -8.983 -9.265 10.048 1.00 90.06 91 LEU A CA 1
ATOM 666 C C . LEU A 1 91 ? -10.280 -10.034 9.738 1.00 90.06 91 LEU A C 1
ATOM 668 O O . LEU A 1 91 ? -11.089 -9.551 8.946 1.00 90.06 91 LEU A O 1
ATOM 672 N N . ALA A 1 92 ? -10.465 -11.214 10.334 1.00 94.25 92 ALA A N 1
ATOM 673 C CA . ALA A 1 92 ? -11.658 -12.037 10.136 1.00 94.25 92 ALA A CA 1
ATOM 674 C C . ALA A 1 92 ? -12.938 -11.375 10.680 1.00 94.25 92 ALA A C 1
ATOM 676 O O . ALA A 1 92 ? -14.008 -11.573 10.106 1.00 94.25 92 ALA A O 1
ATOM 677 N N . ASP A 1 93 ? -12.795 -10.541 11.711 1.00 94.94 93 ASP A N 1
ATOM 678 C CA . ASP A 1 93 ? -13.889 -9.921 12.462 1.00 94.94 93 ASP A CA 1
ATOM 679 C C . ASP A 1 93 ? -14.161 -8.471 12.026 1.00 94.94 93 ASP A C 1
ATOM 681 O O . ASP A 1 93 ? -15.115 -7.836 12.476 1.00 94.94 93 ASP A O 1
ATOM 685 N N . GLN A 1 94 ? -13.340 -7.920 11.125 1.00 94.75 94 GLN A N 1
ATOM 686 C CA . GLN A 1 94 ? -13.529 -6.568 10.600 1.00 94.75 94 GLN A CA 1
ATOM 687 C C . GLN A 1 94 ? -14.825 -6.458 9.792 1.00 94.75 94 GLN A C 1
ATOM 689 O O . GLN A 1 94 ? -15.045 -7.194 8.825 1.00 94.75 94 GLN A O 1
ATOM 694 N N . ASP A 1 95 ? -15.643 -5.447 10.098 1.00 94.38 95 ASP A N 1
ATOM 695 C CA . ASP A 1 95 ? -16.821 -5.136 9.288 1.00 94.38 95 ASP A CA 1
ATOM 696 C C . ASP A 1 95 ? -16.403 -4.643 7.892 1.00 94.38 95 ASP A C 1
ATOM 698 O O . ASP A 1 95 ? -16.010 -3.489 7.691 1.00 94.38 95 ASP A O 1
ATOM 702 N N . ARG A 1 96 ? -16.541 -5.521 6.893 1.00 95.19 96 ARG A N 1
ATOM 703 C CA . ARG A 1 96 ? -16.208 -5.248 5.484 1.00 95.19 96 ARG A CA 1
ATOM 704 C C . ARG A 1 96 ? -17.038 -4.129 4.858 1.00 95.19 96 ARG A C 1
ATOM 706 O O . ARG A 1 96 ? -16.671 -3.615 3.801 1.00 95.19 96 ARG A O 1
ATOM 713 N N . ARG A 1 97 ? -18.154 -3.722 5.472 1.00 95.50 97 ARG A N 1
ATOM 714 C CA . ARG A 1 97 ? -18.926 -2.548 5.030 1.00 95.50 97 ARG A CA 1
ATOM 715 C C . ARG A 1 97 ? -18.179 -1.246 5.311 1.00 95.50 97 ARG A C 1
ATOM 717 O O . ARG A 1 97 ? -18.368 -0.289 4.570 1.00 95.50 97 ARG A O 1
ATOM 724 N N . ARG A 1 98 ? -17.296 -1.233 6.317 1.00 94.88 98 ARG A N 1
ATOM 725 C CA . ARG A 1 98 ? -16.437 -0.088 6.668 1.00 94.88 98 ARG A CA 1
ATOM 726 C C . ARG A 1 98 ? -15.184 0.006 5.793 1.00 94.88 98 ARG A C 1
ATOM 728 O O . ARG A 1 98 ? -14.428 0.964 5.921 1.00 94.88 98 ARG A O 1
ATOM 735 N N . TRP A 1 99 ? -14.943 -0.965 4.908 1.00 96.44 99 TRP 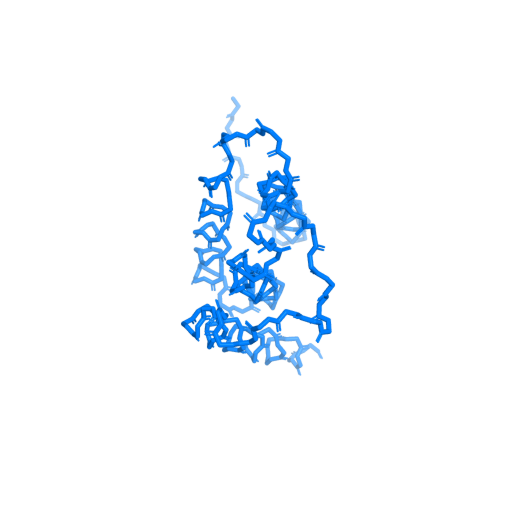A N 1
ATOM 736 C CA . TRP A 1 99 ? -13.797 -0.918 4.004 1.00 96.44 99 TRP A CA 1
ATOM 737 C C . TRP A 1 99 ? -14.009 0.128 2.910 1.00 96.44 99 TRP A C 1
ATOM 739 O O . TRP A 1 99 ? -15.059 0.179 2.262 1.00 96.44 99 TRP A O 1
ATOM 749 N N . ASN A 1 100 ? -12.981 0.929 2.644 1.00 97.19 100 ASN A N 1
ATOM 750 C CA . ASN A 1 100 ? -13.018 1.924 1.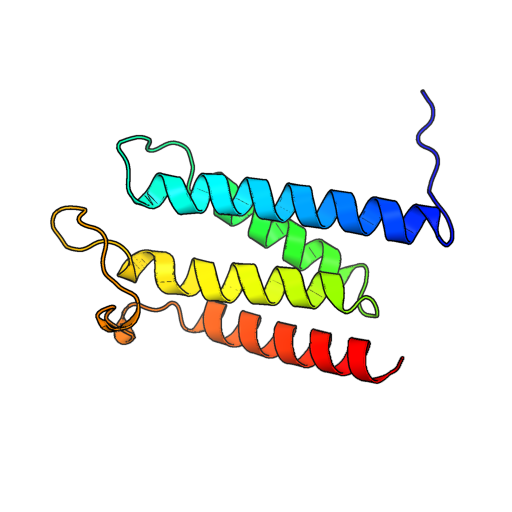586 1.00 97.19 100 ASN A CA 1
ATOM 751 C C . ASN A 1 100 ? -12.993 1.241 0.208 1.00 97.19 100 ASN A C 1
ATOM 753 O O . ASN A 1 100 ? -11.964 0.754 -0.268 1.00 97.19 100 ASN A O 1
ATOM 757 N N . ARG A 1 101 ? -14.151 1.238 -0.459 1.00 97.81 101 ARG A N 1
ATOM 758 C CA . ARG A 1 101 ? -14.355 0.575 -1.756 1.00 97.81 101 ARG A CA 1
ATOM 759 C C . ARG A 1 101 ? -13.503 1.158 -2.879 1.00 97.81 101 ARG A C 1
ATOM 761 O O . ARG A 1 101 ? -13.117 0.419 -3.781 1.00 97.81 101 ARG A O 1
ATOM 768 N N . LEU A 1 102 ? -13.196 2.454 -2.831 1.00 97.31 102 LEU A N 1
ATOM 769 C CA . LEU A 1 102 ? -12.337 3.089 -3.827 1.00 97.31 102 LEU A CA 1
ATOM 770 C C . LEU A 1 102 ? -10.903 2.567 -3.717 1.00 97.31 102 LEU A C 1
ATOM 772 O O . LEU A 1 102 ? -10.327 2.183 -4.733 1.00 97.31 102 LEU A O 1
ATOM 776 N N . LEU A 1 103 ? -10.354 2.522 -2.500 1.00 97.75 103 LEU A N 1
ATOM 777 C CA . LEU A 1 103 ? -8.999 2.015 -2.262 1.00 97.75 103 LEU A CA 1
ATOM 778 C C . LEU A 1 103 ? -8.911 0.522 -2.611 1.00 97.75 103 LEU A C 1
ATOM 780 O O . LEU A 1 103 ? -8.000 0.127 -3.328 1.00 97.75 103 LEU A O 1
ATOM 784 N N . MET A 1 104 ? -9.919 -0.285 -2.254 1.00 98.12 104 MET A N 1
ATOM 785 C CA . MET A 1 104 ? -9.991 -1.691 -2.687 1.00 98.12 104 MET A CA 1
ATOM 786 C C . MET A 1 104 ? -9.942 -1.841 -4.212 1.00 98.12 104 MET A C 1
ATOM 788 O O . MET A 1 104 ? -9.140 -2.612 -4.731 1.00 98.12 104 MET A O 1
ATOM 792 N N . ARG A 1 105 ? -10.769 -1.090 -4.950 1.00 98.31 105 ARG A N 1
ATOM 793 C CA . ARG A 1 105 ? -10.781 -1.147 -6.422 1.00 98.31 105 ARG A CA 1
ATOM 794 C C . ARG A 1 105 ? -9.447 -0.721 -7.029 1.00 98.31 105 ARG A C 1
ATOM 796 O O . ARG A 1 105 ? -8.980 -1.357 -7.967 1.00 98.31 105 ARG A O 1
ATOM 803 N N . ARG A 1 106 ? -8.838 0.349 -6.510 1.00 97.94 106 ARG A N 1
ATOM 804 C CA . ARG A 1 106 ? -7.522 0.821 -6.969 1.00 97.94 106 ARG A CA 1
ATOM 805 C C . ARG A 1 106 ? -6.430 -0.200 -6.689 1.00 97.94 106 ARG A C 1
ATOM 807 O O . ARG A 1 106 ? -5.617 -0.447 -7.572 1.00 97.94 106 ARG A O 1
ATOM 814 N N . GLY A 1 107 ? -6.453 -0.798 -5.502 1.00 98.06 107 GLY A N 1
ATOM 815 C CA . GLY A 1 107 ? -5.502 -1.820 -5.098 1.00 98.06 107 GLY A CA 1
ATOM 816 C C . GLY A 1 107 ? -5.571 -3.056 -5.989 1.00 98.06 107 GLY A C 1
ATOM 817 O O . GLY A 1 107 ? -4.546 -3.493 -6.495 1.00 98.06 107 GLY A O 1
ATOM 818 N N . LEU A 1 108 ? -6.777 -3.554 -6.274 1.00 98.38 108 LEU A N 1
ATOM 819 C CA . LEU A 1 108 ? -6.970 -4.687 -7.186 1.00 98.38 108 LEU A CA 1
ATOM 820 C C . LEU A 1 108 ? -6.528 -4.361 -8.621 1.00 98.38 108 LEU A C 1
ATOM 822 O O . LEU A 1 108 ? -5.795 -5.137 -9.219 1.00 98.38 108 LEU A O 1
ATOM 826 N N . ALA A 1 109 ? -6.871 -3.180 -9.142 1.00 98.00 109 ALA A N 1
ATOM 827 C CA . ALA A 1 109 ? -6.426 -2.765 -10.474 1.00 98.00 109 ALA A CA 1
ATOM 828 C C . ALA A 1 109 ? -4.898 -2.581 -10.566 1.00 98.00 109 ALA A C 1
ATOM 830 O O . ALA A 1 109 ? -4.300 -2.789 -11.620 1.00 98.00 109 ALA A O 1
ATOM 831 N N . ALA A 1 110 ? -4.248 -2.147 -9.483 1.00 97.75 110 ALA A N 1
ATOM 832 C CA . ALA A 1 110 ? -2.791 -2.088 -9.414 1.00 97.75 110 ALA A CA 1
ATOM 833 C C . ALA A 1 110 ? -2.181 -3.496 -9.337 1.00 97.75 110 ALA A C 1
ATOM 835 O O . ALA A 1 110 ? -1.204 -3.762 -10.025 1.00 97.75 110 ALA A O 1
ATOM 836 N N . LEU A 1 111 ? -2.792 -4.416 -8.587 1.00 97.75 111 LEU A N 1
ATOM 837 C CA . LEU A 1 111 ? -2.352 -5.808 -8.516 1.00 97.75 111 LEU A CA 1
ATOM 838 C C . LEU A 1 111 ? -2.414 -6.491 -9.888 1.00 97.75 111 LEU A C 1
ATOM 840 O O . LEU A 1 111 ? -1.458 -7.150 -10.282 1.00 97.75 111 LEU A O 1
ATOM 844 N N . GLU A 1 112 ? -3.492 -6.280 -10.643 1.00 97.44 112 GLU A N 1
ATOM 845 C CA . GLU A 1 112 ? -3.618 -6.778 -12.019 1.00 97.44 112 GLU A CA 1
ATOM 846 C C . GLU A 1 112 ? -2.475 -6.272 -12.913 1.00 97.44 112 GLU A C 1
ATOM 848 O O . GLU A 1 112 ? -1.867 -7.054 -13.642 1.00 97.44 112 GLU A O 1
ATOM 853 N N . ARG A 1 113 ? -2.119 -4.983 -12.812 1.00 96.44 113 ARG A N 1
ATOM 854 C CA . ARG A 1 113 ? -0.971 -4.415 -13.540 1.00 96.44 113 ARG A CA 1
ATOM 855 C C . ARG A 1 113 ? 0.365 -4.999 -13.088 1.00 96.44 113 ARG A C 1
ATOM 857 O O . ARG A 1 113 ? 1.212 -5.262 -13.934 1.00 96.44 113 ARG A O 1
ATOM 864 N N . ALA A 1 114 ? 0.550 -5.215 -11.787 1.00 95.62 114 ALA A N 1
ATOM 865 C CA . ALA A 1 114 ? 1.762 -5.825 -11.247 1.00 95.62 114 ALA A CA 1
ATOM 866 C C . ALA A 1 114 ? 1.967 -7.241 -11.803 1.00 95.62 114 ALA A C 1
ATOM 868 O O . ALA A 1 114 ? 3.057 -7.573 -12.262 1.00 95.62 114 ALA A O 1
ATOM 869 N N . VAL A 1 115 ? 0.900 -8.048 -11.826 1.00 94.88 115 VAL A N 1
ATOM 870 C CA . VAL A 1 115 ? 0.920 -9.405 -12.390 1.00 94.88 115 VAL A CA 1
ATOM 871 C C . VAL A 1 115 ? 1.184 -9.371 -13.895 1.00 94.88 115 VAL A C 1
ATOM 873 O O . VAL A 1 115 ? 2.016 -10.134 -14.378 1.00 94.88 115 VAL A O 1
ATOM 876 N N . ALA A 1 116 ? 0.535 -8.468 -14.634 1.00 93.44 116 ALA A N 1
ATOM 877 C CA . ALA A 1 116 ? 0.753 -8.327 -16.073 1.00 93.44 116 ALA A CA 1
ATOM 878 C C . ALA A 1 116 ? 2.198 -7.922 -16.419 1.00 93.44 116 ALA A C 1
ATOM 880 O O . ALA A 1 116 ? 2.750 -8.418 -17.397 1.00 93.44 116 ALA A O 1
ATOM 881 N N . ALA A 1 117 ? 2.822 -7.060 -15.610 1.00 87.62 117 ALA A N 1
ATOM 882 C CA . ALA A 1 117 ? 4.218 -6.660 -15.782 1.00 87.62 117 ALA A CA 1
ATOM 883 C C . ALA A 1 117 ? 5.210 -7.771 -15.382 1.00 87.62 117 ALA A C 1
ATOM 885 O O . ALA A 1 117 ? 6.242 -7.925 -16.026 1.00 87.62 117 ALA A O 1
ATOM 886 N N . GLY A 1 118 ? 4.894 -8.570 -14.355 1.00 71.12 118 GLY A N 1
ATOM 887 C CA . GLY A 1 118 ? 5.726 -9.697 -13.912 1.00 71.12 118 GLY A CA 1
ATOM 888 C C . GLY A 1 118 ? 5.643 -10.933 -14.817 1.00 71.12 118 GLY A C 1
ATOM 889 O O . GLY A 1 118 ? 6.623 -11.653 -14.961 1.00 71.12 118 GLY A O 1
ATOM 890 N N . GLY A 1 119 ? 4.500 -11.165 -15.469 1.00 56.09 119 GLY A N 1
ATOM 891 C CA . GLY A 1 119 ? 4.295 -12.281 -16.403 1.00 56.09 119 GLY A CA 1
ATOM 892 C C . GLY A 1 119 ? 4.913 -12.088 -17.794 1.00 56.09 119 GLY A C 1
ATOM 893 O O . GLY A 1 119 ? 4.778 -12.971 -18.636 1.00 56.09 119 GLY A O 1
ATOM 894 N N . ALA A 1 120 ? 5.561 -10.945 -18.043 1.00 47.09 120 ALA A N 1
ATOM 895 C CA . ALA A 1 120 ? 6.292 -10.643 -19.275 1.00 47.09 120 ALA A CA 1
ATOM 896 C C . ALA A 1 120 ? 7.816 -10.875 -19.156 1.00 47.09 120 ALA A C 1
ATOM 898 O O . ALA A 1 120 ? 8.554 -10.458 -20.049 1.00 47.09 120 ALA A O 1
ATOM 899 N N . SER A 1 121 ? 8.272 -11.494 -18.055 1.00 38.28 121 SER A N 1
ATOM 900 C CA . SER A 1 121 ? 9.682 -11.850 -17.807 1.00 38.28 121 SER A CA 1
ATOM 901 C C . SER A 1 121 ? 10.028 -13.246 -18.313 1.00 38.28 121 SER A C 1
ATOM 903 O O . SER A 1 121 ? 9.195 -14.159 -18.116 1.00 38.28 121 SER A O 1
#

Foldseek 3Di:
DDDDDDDDPRNVVVVVVVLVVLVVLLVVLLVCLLDDDPPRPVSLVVSLVVLVVQCVVCVLALVSLQSNLVSLQSVQQSQQQADPVSDGDDPVRGDPVSGNPVSNVSSVVSNVSSVVSVVVD

Organism: Streptomyces laurentii (NCBI:txid39478)